Protein AF-A0A952DEL4-F1 (afdb_monomer_lite)

Foldseek 3Di:
DPDPPDDDDDDPDDPPWDKDKDWDPDAADPVRVVVVVVVVVVVLVVDDDVPARKDKDWDDPPSTMIIIIIDPDGPPPVDDD

Structure (mmCIF, N/CA/C/O backbone):
data_AF-A0A952DEL4-F1
#
_entry.id   AF-A0A952DEL4-F1
#
loop_
_atom_site.group_PDB
_atom_site.id
_atom_site.type_symbol
_atom_site.label_atom_id
_atom_site.label_alt_id
_atom_site.label_comp_id
_atom_site.label_asym_id
_atom_site.label_entity_id
_atom_site.label_seq_id
_atom_site.pdbx_PDB_ins_code
_atom_site.Cartn_x
_atom_site.Cartn_y
_atom_site.Cartn_z
_atom_site.occupancy
_atom_site.B_iso_or_equiv
_atom_site.auth_seq_id
_atom_site.auth_comp_id
_atom_site.auth_asym_id
_atom_site.auth_atom_id
_atom_site.pdbx_PDB_model_num
ATOM 1 N N . MET A 1 1 ? -27.437 8.069 -12.797 1.00 49.16 1 MET A N 1
ATOM 2 C CA . MET A 1 1 ? -27.215 6.994 -11.806 1.00 49.16 1 MET A CA 1
ATOM 3 C C . MET A 1 1 ? -25.948 6.218 -12.185 1.00 49.16 1 MET A C 1
ATOM 5 O O . MET A 1 1 ? -26.009 5.045 -12.508 1.00 49.16 1 MET A O 1
ATOM 9 N N . ILE A 1 2 ? -24.802 6.903 -12.243 1.00 49.94 2 ILE A N 1
ATOM 10 C CA . ILE A 1 2 ? -23.468 6.300 -12.410 1.00 49.94 2 ILE A CA 1
ATOM 11 C C . ILE A 1 2 ? -22.517 7.251 -11.671 1.00 49.94 2 ILE A C 1
ATOM 13 O O . ILE A 1 2 ? -21.876 8.092 -12.288 1.00 49.94 2 ILE A O 1
ATOM 17 N N . SER A 1 3 ? -22.557 7.250 -10.340 1.00 51.31 3 SER A N 1
ATOM 18 C CA . SER A 1 3 ? -21.697 8.116 -9.513 1.00 51.31 3 SER A CA 1
ATOM 19 C C . SER A 1 3 ? -20.837 7.347 -8.517 1.00 51.31 3 SER A C 1
ATOM 21 O O . SER A 1 3 ? -20.005 7.958 -7.863 1.00 51.31 3 SER A O 1
ATOM 23 N N . ASP A 1 4 ? -20.954 6.020 -8.453 1.00 63.00 4 ASP A N 1
ATOM 24 C CA . ASP A 1 4 ? -20.278 5.238 -7.413 1.00 63.00 4 ASP A CA 1
ATOM 25 C C . ASP A 1 4 ? -19.090 4.440 -7.968 1.00 63.00 4 ASP A C 1
ATOM 27 O O . ASP A 1 4 ? -18.758 3.364 -7.473 1.00 63.00 4 ASP A O 1
ATOM 31 N N . ILE A 1 5 ? -18.421 4.957 -9.008 1.00 64.12 5 ILE A N 1
ATOM 32 C CA . ILE A 1 5 ? -17.057 4.505 -9.301 1.00 64.12 5 ILE A CA 1
ATOM 33 C C . ILE A 1 5 ? -16.172 5.158 -8.250 1.00 64.12 5 ILE A C 1
ATOM 35 O O . ILE A 1 5 ? -15.838 6.339 -8.327 1.00 64.12 5 ILE A O 1
ATOM 39 N N . ILE A 1 6 ? -15.827 4.371 -7.239 1.00 68.69 6 ILE A N 1
ATOM 40 C CA . ILE A 1 6 ? -14.876 4.770 -6.213 1.00 68.69 6 ILE A CA 1
ATOM 41 C C . ILE A 1 6 ? -13.537 4.986 -6.913 1.00 68.69 6 ILE A C 1
ATOM 43 O O . ILE A 1 6 ? -12.955 4.054 -7.471 1.00 68.69 6 ILE A O 1
ATOM 47 N N . HIS A 1 7 ? -13.080 6.236 -6.921 1.00 69.25 7 HIS A N 1
ATOM 48 C CA . HIS A 1 7 ? -11.795 6.588 -7.496 1.00 69.25 7 HIS A CA 1
ATOM 49 C C . HIS A 1 7 ? -10.690 5.998 -6.62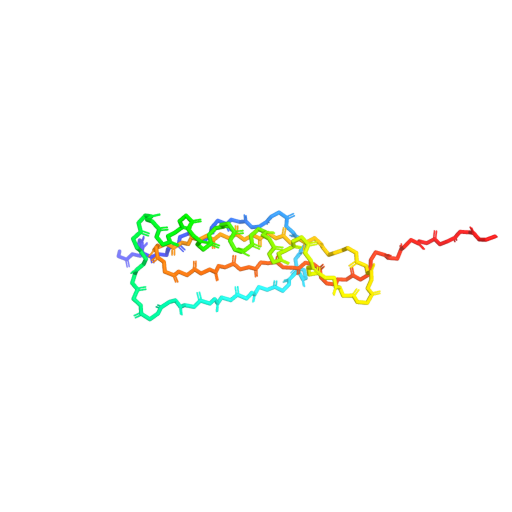2 1.00 69.25 7 HIS A C 1
ATOM 51 O O . HIS A 1 7 ? -10.473 6.434 -5.491 1.00 69.25 7 HIS A O 1
ATOM 57 N N . ILE A 1 8 ? -10.008 4.985 -7.147 1.00 69.50 8 ILE A N 1
ATOM 58 C CA . ILE A 1 8 ? -8.739 4.537 -6.585 1.00 69.50 8 ILE A CA 1
ATOM 59 C C . ILE A 1 8 ? -7.709 5.598 -6.984 1.00 69.50 8 ILE A C 1
ATOM 61 O O . ILE A 1 8 ? -7.628 5.905 -8.178 1.00 69.50 8 ILE A O 1
ATOM 65 N N . PRO A 1 9 ? -6.951 6.174 -6.032 1.00 78.75 9 PRO A N 1
ATOM 66 C CA . PRO A 1 9 ? -5.913 7.134 -6.372 1.00 78.75 9 PRO A CA 1
ATOM 67 C C . PRO A 1 9 ? -4.944 6.525 -7.388 1.00 78.75 9 PRO A C 1
ATOM 69 O O . PRO A 1 9 ? -4.603 5.342 -7.310 1.00 78.75 9 PRO A O 1
ATOM 72 N N . SER A 1 10 ? -4.510 7.326 -8.359 1.00 83.44 10 SER A N 1
ATOM 73 C CA . SER A 1 10 ? -3.520 6.885 -9.338 1.00 83.44 10 SER A CA 1
ATOM 74 C C . SER A 1 10 ? -2.192 6.554 -8.659 1.00 83.44 10 SER A C 1
ATOM 76 O O . SER A 1 10 ? -1.766 7.268 -7.751 1.00 83.44 10 SER A O 1
ATOM 78 N N . PHE A 1 11 ? -1.517 5.520 -9.153 1.00 89.56 11 PHE A N 1
ATOM 79 C CA . PHE A 1 11 ? -0.126 5.231 -8.816 1.00 89.56 11 PHE A CA 1
ATOM 80 C C . PHE A 1 11 ? 0.810 5.956 -9.779 1.00 89.56 11 PHE A C 1
ATOM 82 O O . PHE A 1 11 ? 0.532 6.012 -10.979 1.00 89.56 11 PHE A O 1
ATOM 89 N N . SER A 1 12 ? 1.934 6.462 -9.279 1.00 91.62 12 SER A N 1
ATOM 90 C CA . SER A 1 12 ? 3.003 7.045 -10.095 1.00 91.62 12 SER A CA 1
ATOM 91 C C . SER A 1 12 ? 4.023 5.978 -10.530 1.00 91.62 12 SER A C 1
ATOM 93 O O . SER A 1 12 ? 5.234 6.210 -10.531 1.00 91.62 12 SER A O 1
ATOM 95 N N . LEU A 1 13 ? 3.521 4.815 -10.959 1.00 89.75 13 LEU A N 1
ATOM 96 C CA . LEU A 1 13 ? 4.312 3.683 -11.447 1.00 89.75 13 LEU A CA 1
ATOM 97 C C . LEU A 1 13 ? 4.058 3.408 -12.941 1.00 89.75 13 LEU A C 1
ATOM 99 O O . LEU A 1 13 ? 3.016 3.797 -13.478 1.00 89.75 13 LEU A O 1
ATOM 103 N N . PRO A 1 14 ? 4.986 2.727 -13.640 1.00 90.75 14 PRO A N 1
ATOM 104 C CA . PRO A 1 14 ? 4.810 2.373 -15.046 1.00 90.75 14 PRO A CA 1
ATOM 105 C C . PRO A 1 14 ? 3.581 1.492 -15.304 1.00 90.75 14 PRO A C 1
ATOM 107 O O . PRO A 1 14 ? 3.153 0.721 -14.451 1.00 90.75 14 PRO A O 1
ATOM 110 N N . ALA A 1 15 ? 3.063 1.516 -16.535 1.00 89.75 15 ALA A N 1
ATOM 111 C CA . ALA A 1 15 ? 1.846 0.786 -16.914 1.00 89.75 15 ALA A CA 1
ATOM 112 C C . ALA A 1 15 ? 1.929 -0.748 -16.758 1.00 89.75 15 ALA A C 1
ATOM 114 O O . ALA A 1 15 ? 0.901 -1.418 -16.732 1.00 89.75 15 ALA A O 1
ATOM 115 N N . HIS A 1 16 ? 3.136 -1.319 -16.686 1.00 88.81 16 HIS A N 1
ATOM 116 C CA . HIS A 1 16 ? 3.336 -2.754 -16.453 1.00 88.81 16 HIS A CA 1
ATOM 117 C C . HIS 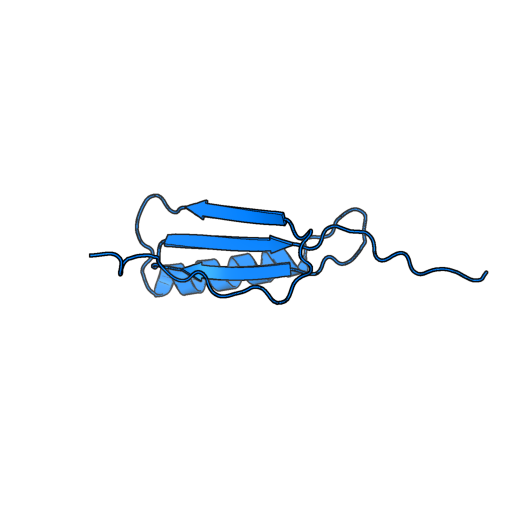A 1 16 ? 3.374 -3.134 -14.970 1.00 88.81 16 HIS A C 1
ATOM 119 O O . HIS A 1 16 ? 3.525 -4.318 -14.671 1.00 88.81 16 HIS A O 1
ATOM 125 N N . ALA A 1 17 ? 3.302 -2.157 -14.062 1.00 91.25 17 ALA A N 1
ATOM 126 C CA . ALA A 1 17 ? 3.310 -2.410 -12.634 1.00 91.25 17 ALA A CA 1
ATOM 127 C C . ALA A 1 17 ? 2.157 -3.342 -12.253 1.00 91.25 17 ALA A C 1
ATOM 129 O O . ALA A 1 17 ? 1.041 -3.258 -12.776 1.00 91.25 17 ALA A O 1
ATOM 130 N N . LYS A 1 18 ? 2.436 -4.253 -11.327 1.00 91.06 18 LYS A N 1
ATOM 131 C CA . LYS A 1 18 ? 1.430 -5.181 -10.816 1.00 91.06 18 LYS A CA 1
ATOM 132 C C . LYS A 1 18 ? 0.684 -4.512 -9.677 1.00 91.06 18 LYS A C 1
ATOM 134 O O . LYS A 1 18 ? 1.298 -3.847 -8.848 1.00 91.06 18 LYS A O 1
ATOM 139 N N . VAL A 1 19 ? -0.627 -4.724 -9.623 1.00 92.31 19 VAL A N 1
ATOM 140 C CA . VAL A 1 19 ? -1.487 -4.225 -8.546 1.00 92.31 19 VAL A CA 1
ATOM 141 C C . VAL A 1 19 ? -2.045 -5.403 -7.758 1.00 92.31 19 VAL A C 1
ATOM 143 O O . VAL A 1 19 ? -2.636 -6.321 -8.325 1.00 92.31 19 VAL A O 1
ATOM 146 N N . PHE A 1 20 ? -1.877 -5.351 -6.442 1.00 93.31 20 PHE A N 1
ATOM 147 C CA . PHE A 1 20 ? -2.450 -6.273 -5.473 1.00 93.31 20 PHE A CA 1
ATOM 148 C C . PHE A 1 20 ? -3.502 -5.541 -4.646 1.00 93.31 20 PHE A C 1
ATOM 150 O O . PHE A 1 20 ? -3.281 -4.415 -4.204 1.00 93.31 20 PHE A O 1
ATOM 157 N N . ILE A 1 21 ? -4.645 -6.186 -4.422 1.00 94.62 21 ILE A N 1
ATOM 158 C CA . ILE A 1 21 ? -5.720 -5.644 -3.591 1.00 94.62 21 ILE A CA 1
ATOM 159 C C . ILE A 1 21 ? -5.990 -6.638 -2.470 1.00 94.62 21 ILE A C 1
ATOM 161 O O . ILE A 1 21 ? -6.378 -7.778 -2.723 1.00 94.62 21 ILE A O 1
ATOM 165 N N . PHE A 1 22 ? -5.807 -6.190 -1.233 1.00 95.31 22 PHE A N 1
ATOM 166 C CA . PHE A 1 22 ? -6.119 -6.962 -0.036 1.00 95.31 22 PHE A CA 1
ATOM 167 C C . PHE A 1 22 ? -7.308 -6.333 0.675 1.00 95.31 22 PHE A C 1
ATOM 169 O O . PHE A 1 22 ? -7.337 -5.126 0.910 1.00 95.31 22 PHE A O 1
ATOM 176 N N . GLN A 1 23 ? -8.287 -7.157 1.034 1.00 96.44 23 GLN A N 1
ATOM 177 C CA . GLN A 1 23 ? -9.494 -6.714 1.718 1.00 96.44 23 GLN A CA 1
ATOM 178 C C . GLN A 1 23 ? -9.479 -7.167 3.179 1.00 96.44 23 GLN A C 1
ATOM 180 O O . GLN A 1 23 ? -9.365 -8.359 3.466 1.00 96.44 23 GLN A O 1
ATOM 185 N N . ALA A 1 24 ? -9.709 -6.237 4.105 1.00 96.56 24 ALA A N 1
ATOM 186 C CA . ALA A 1 24 ? -10.031 -6.582 5.484 1.00 96.56 24 ALA A CA 1
ATOM 187 C C . ALA A 1 24 ? -11.468 -7.133 5.609 1.00 96.56 24 ALA A C 1
ATOM 189 O O . ALA A 1 24 ? -12.411 -6.636 4.988 1.00 96.56 24 ALA A O 1
ATOM 190 N N . ALA A 1 25 ? -11.661 -8.140 6.469 1.00 96.50 25 ALA A N 1
ATOM 191 C CA . ALA A 1 25 ? -12.976 -8.752 6.708 1.00 96.50 25 ALA A CA 1
ATOM 192 C C . ALA A 1 25 ? -14.024 -7.754 7.248 1.00 96.50 25 ALA A C 1
ATOM 194 O O . ALA A 1 25 ? -15.225 -7.931 7.052 1.00 96.50 25 ALA A O 1
ATOM 195 N N . ARG A 1 26 ? -13.565 -6.688 7.908 1.00 95.50 26 ARG A N 1
ATOM 196 C CA . ARG A 1 26 ? -14.362 -5.567 8.420 1.00 95.50 26 ARG A CA 1
ATOM 197 C C . ARG A 1 26 ? -13.656 -4.249 8.114 1.00 95.50 26 ARG A C 1
ATOM 199 O O . ARG A 1 26 ? -12.467 -4.259 7.809 1.00 95.50 26 ARG A O 1
ATOM 206 N N . ALA A 1 27 ? -14.387 -3.137 8.195 1.00 97.19 27 ALA A N 1
ATOM 207 C CA . ALA A 1 27 ? -13.760 -1.820 8.124 1.00 97.19 27 ALA A CA 1
ATOM 208 C C . ALA A 1 27 ? -12.787 -1.632 9.301 1.00 97.19 27 ALA A C 1
ATOM 210 O O . ALA A 1 27 ? -13.042 -2.125 10.404 1.00 97.19 27 ALA A O 1
ATOM 211 N N . LEU A 1 28 ? -11.676 -0.964 9.029 1.00 97.69 28 LEU A N 1
ATOM 212 C CA . LEU A 1 28 ? -10.661 -0.552 9.980 1.00 97.69 28 LEU A CA 1
ATOM 213 C C . LEU A 1 28 ? -11.115 0.752 10.642 1.00 97.69 28 LEU A C 1
ATOM 215 O O . LEU A 1 28 ? -11.697 1.616 9.991 1.00 97.69 28 LEU A O 1
ATOM 219 N N . ASP A 1 29 ? -10.870 0.874 11.939 1.00 98.12 29 ASP A N 1
ATOM 220 C CA . ASP A 1 29 ? -10.953 2.153 12.642 1.00 98.12 29 ASP A CA 1
ATOM 221 C C . ASP A 1 29 ? -9.615 2.902 12.538 1.00 98.12 29 ASP A C 1
ATOM 223 O O . ASP A 1 29 ? -8.613 2.333 12.108 1.00 98.12 29 ASP A O 1
ATOM 227 N N . ALA A 1 30 ? -9.589 4.174 12.942 1.00 97.81 30 ALA A N 1
ATOM 228 C CA . ALA A 1 30 ? -8.417 5.040 12.796 1.00 97.81 30 ALA A CA 1
ATOM 229 C C . ALA A 1 30 ? -7.139 4.476 13.455 1.00 97.81 30 ALA A C 1
ATOM 231 O O . ALA A 1 30 ? -6.042 4.608 12.903 1.00 97.81 30 ALA A O 1
ATOM 232 N N . ASP A 1 31 ? -7.274 3.805 14.602 1.00 98.00 31 ASP A N 1
ATOM 233 C CA . ASP A 1 31 ? -6.146 3.179 15.295 1.00 98.00 31 ASP A CA 1
ATOM 234 C C . ASP A 1 31 ? -5.592 2.011 14.468 1.00 98.00 31 ASP A C 1
ATOM 236 O O . ASP A 1 31 ? -4.377 1.876 14.293 1.00 98.00 31 ASP A O 1
ATOM 240 N N . LYS A 1 32 ? -6.477 1.186 13.893 1.00 97.56 32 LYS A N 1
ATOM 241 C CA . LYS A 1 32 ? -6.088 0.096 12.995 1.00 97.56 32 LYS A CA 1
ATOM 242 C C . LYS A 1 32 ? -5.538 0.578 11.666 1.00 97.56 32 LYS A C 1
ATOM 244 O O . LYS A 1 32 ? -4.610 -0.051 11.166 1.00 97.56 32 LYS A O 1
ATOM 249 N N . GLU A 1 33 ? -6.052 1.664 11.104 1.00 97.88 33 GLU A N 1
ATOM 250 C CA . GLU A 1 33 ? -5.465 2.272 9.907 1.00 97.88 33 GLU A CA 1
ATOM 251 C C . GLU A 1 33 ? -4.028 2.716 10.167 1.00 97.88 33 GLU A C 1
ATOM 253 O O . GLU A 1 33 ? -3.143 2.390 9.381 1.00 97.88 33 GLU A O 1
ATOM 258 N N . THR A 1 34 ? -3.780 3.364 11.307 1.00 98.06 34 THR A N 1
ATOM 259 C CA . THR A 1 34 ? -2.437 3.800 11.718 1.00 98.06 34 THR A CA 1
ATOM 260 C C . THR A 1 34 ? -1.493 2.612 11.926 1.00 98.06 34 THR A C 1
ATOM 262 O O . THR A 1 34 ? -0.349 2.630 11.472 1.00 98.06 34 THR A O 1
ATOM 265 N N . GLU A 1 35 ? -1.971 1.543 12.572 1.00 97.75 35 GLU A N 1
ATOM 266 C CA . GLU A 1 35 ? -1.196 0.311 12.768 1.00 97.75 35 GLU A CA 1
ATOM 267 C C . GLU A 1 35 ? -0.847 -0.365 11.429 1.00 97.75 35 GLU A C 1
ATOM 269 O O . GLU A 1 35 ? 0.282 -0.814 11.227 1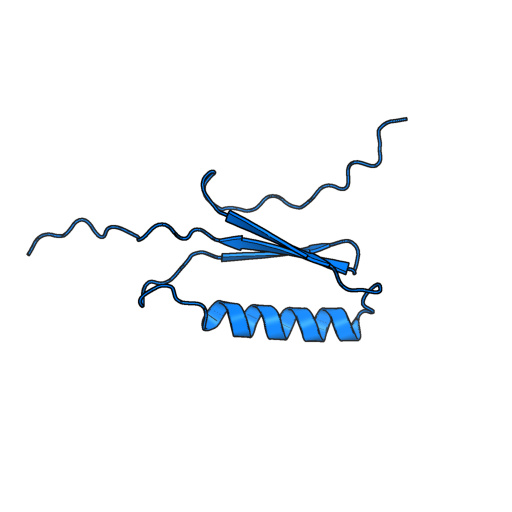.00 97.75 35 GLU A O 1
ATOM 274 N N . VAL A 1 36 ? -1.815 -0.449 10.512 1.00 96.56 36 VAL A N 1
ATOM 275 C CA . VAL A 1 36 ? -1.636 -1.044 9.181 1.00 96.56 36 VAL A CA 1
ATOM 276 C C . VAL A 1 36 ? -0.684 -0.207 8.331 1.00 96.56 36 VAL A C 1
ATOM 278 O O . VAL A 1 36 ? 0.199 -0.774 7.694 1.00 96.56 36 VAL A O 1
ATOM 281 N N . ASP A 1 37 ? -0.822 1.117 8.352 1.00 95.81 37 ASP A N 1
ATOM 282 C CA . ASP A 1 37 ? 0.043 2.054 7.635 1.00 95.81 37 ASP A CA 1
ATOM 283 C C . ASP A 1 37 ? 1.518 1.880 8.027 1.00 95.81 37 ASP A C 1
ATOM 285 O O . ASP A 1 37 ? 2.371 1.673 7.161 1.00 95.81 37 ASP A O 1
ATOM 289 N N . ALA A 1 38 ? 1.808 1.854 9.332 1.00 96.38 38 ALA A N 1
ATOM 290 C CA . ALA A 1 38 ? 3.157 1.612 9.840 1.00 96.38 38 ALA A CA 1
ATOM 291 C C . ALA A 1 38 ? 3.705 0.248 9.382 1.00 96.38 38 ALA A C 1
ATOM 293 O O . ALA A 1 38 ? 4.809 0.164 8.847 1.00 96.38 38 ALA A O 1
ATOM 294 N N . LYS A 1 39 ? 2.903 -0.817 9.509 1.00 95.88 39 LYS A N 1
ATOM 295 C CA . LYS A 1 39 ? 3.307 -2.176 9.113 1.00 95.88 39 LYS A CA 1
ATOM 296 C C . LYS A 1 39 ? 3.569 -2.313 7.616 1.00 95.88 39 LYS A C 1
ATOM 298 O O . LYS A 1 39 ? 4.488 -3.031 7.232 1.00 95.88 39 LYS A O 1
ATOM 303 N N . ILE A 1 40 ? 2.769 -1.662 6.770 1.00 94.56 40 ILE A N 1
ATOM 304 C CA . ILE A 1 40 ? 2.975 -1.681 5.318 1.00 94.56 40 ILE A CA 1
ATOM 305 C C . ILE A 1 40 ? 4.268 -0.949 4.969 1.00 94.56 40 ILE A C 1
ATOM 307 O O . ILE A 1 40 ? 5.065 -1.489 4.207 1.00 94.56 40 ILE A O 1
ATOM 311 N N . LYS A 1 41 ? 4.509 0.236 5.543 1.00 91.31 41 LYS A N 1
ATOM 312 C CA . LYS A 1 41 ? 5.756 0.984 5.324 1.00 91.31 41 LYS A CA 1
ATOM 313 C C . LYS A 1 41 ? 6.978 0.154 5.709 1.00 91.31 41 LYS A C 1
ATOM 315 O O . LYS A 1 41 ? 7.889 0.019 4.896 1.00 91.31 41 LYS A O 1
ATOM 320 N N . ASP A 1 42 ? 6.957 -0.471 6.885 1.00 92.00 42 ASP A N 1
ATOM 321 C CA . ASP A 1 42 ? 8.041 -1.344 7.346 1.00 92.00 42 ASP A CA 1
ATOM 322 C C . ASP A 1 42 ? 8.240 -2.552 6.421 1.00 92.00 42 ASP A C 1
ATOM 324 O O . ASP A 1 42 ? 9.367 -2.886 6.052 1.00 92.00 42 ASP A O 1
ATOM 328 N N . PHE A 1 43 ? 7.149 -3.191 5.991 1.00 90.62 43 PHE A N 1
ATOM 329 C CA . PHE A 1 43 ? 7.209 -4.299 5.042 1.00 90.62 43 PHE A CA 1
ATOM 330 C C . PHE A 1 43 ? 7.849 -3.870 3.715 1.00 90.62 43 PHE A C 1
ATOM 332 O O . PHE A 1 43 ? 8.779 -4.530 3.248 1.00 90.62 43 PHE A O 1
ATOM 339 N N . LEU A 1 44 ? 7.412 -2.746 3.140 1.00 87.75 44 LEU A N 1
ATOM 340 C CA . LEU A 1 44 ? 7.904 -2.242 1.856 1.00 87.75 44 LEU A CA 1
ATOM 341 C C . LEU A 1 44 ? 9.392 -1.876 1.889 1.00 87.75 44 LEU A C 1
ATOM 343 O O . LEU A 1 44 ? 10.079 -2.083 0.894 1.00 87.75 44 LEU A O 1
ATOM 347 N N . LEU A 1 45 ? 9.920 -1.420 3.032 1.00 83.56 45 LEU A N 1
ATOM 348 C CA . LEU A 1 45 ? 11.361 -1.188 3.206 1.00 83.56 45 LEU A CA 1
ATOM 349 C C . LEU A 1 45 ? 12.193 -2.469 3.064 1.00 83.56 45 LEU A C 1
ATOM 351 O O . LEU A 1 45 ? 13.353 -2.414 2.657 1.00 83.56 45 LEU A O 1
ATOM 355 N N . THR A 1 46 ? 11.615 -3.618 3.411 1.00 81.31 46 THR A N 1
ATOM 356 C CA . THR A 1 46 ? 12.304 -4.918 3.386 1.00 81.31 46 THR A CA 1
ATOM 357 C C . THR A 1 46 ? 11.991 -5.745 2.144 1.00 81.31 46 THR A C 1
ATOM 359 O O . THR A 1 46 ? 12.674 -6.736 1.868 1.00 81.31 46 THR A O 1
ATOM 362 N N . TRP A 1 47 ? 10.976 -5.353 1.372 1.00 81.38 47 TRP A N 1
ATOM 363 C CA . TRP A 1 47 ? 10.531 -6.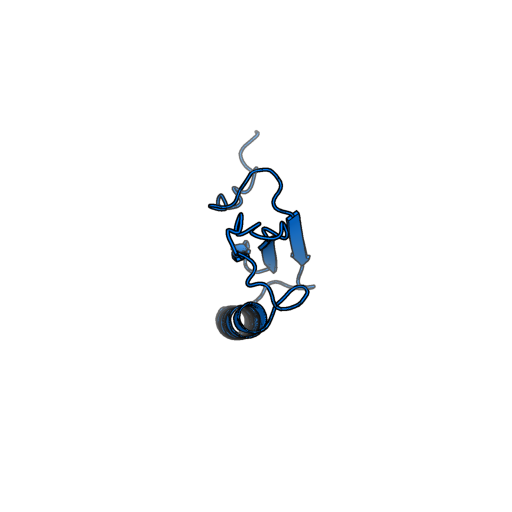125 0.226 1.00 81.38 47 TRP A CA 1
ATOM 364 C C . TRP A 1 47 ? 11.474 -5.928 -0.964 1.00 81.38 47 TRP A C 1
ATOM 366 O O . TRP A 1 47 ? 11.370 -4.979 -1.735 1.00 81.38 47 TRP A O 1
ATOM 376 N N . THR A 1 48 ? 12.406 -6.865 -1.122 1.00 67.19 48 THR A N 1
ATOM 377 C CA . THR A 1 48 ? 13.343 -6.917 -2.251 1.00 67.19 48 THR A CA 1
ATOM 378 C C . THR A 1 48 ? 13.069 -8.154 -3.104 1.00 67.19 48 THR A C 1
ATOM 380 O O . THR A 1 48 ? 12.776 -9.230 -2.580 1.00 67.19 48 THR A O 1
ATOM 383 N N . SER A 1 49 ? 13.161 -8.021 -4.430 1.00 60.06 49 SER A N 1
ATOM 384 C CA . SER A 1 49 ? 13.174 -9.163 -5.352 1.00 60.06 49 SER A CA 1
ATOM 385 C C . SER A 1 49 ? 14.610 -9.379 -5.801 1.00 60.06 49 SER A C 1
ATOM 387 O O . SER A 1 49 ? 15.213 -8.499 -6.415 1.00 60.06 49 SER A O 1
ATOM 389 N N . HIS A 1 50 ? 15.189 -10.527 -5.442 1.00 58.09 50 HIS A N 1
ATOM 390 C CA . HIS A 1 50 ? 16.559 -10.904 -5.814 1.00 58.09 50 HIS A CA 1
ATOM 391 C C . HIS A 1 50 ? 17.633 -9.839 -5.494 1.00 58.09 50 HIS A C 1
ATOM 393 O O . HIS A 1 50 ? 18.598 -9.690 -6.236 1.00 58.09 50 HIS A O 1
ATOM 399 N N . GLY A 1 51 ? 17.469 -9.091 -4.393 1.00 56.47 51 GLY A N 1
ATOM 400 C CA . GLY A 1 51 ? 18.416 -8.053 -3.962 1.00 56.47 51 GLY A CA 1
ATOM 401 C C . GLY A 1 51 ? 18.315 -6.720 -4.712 1.00 56.47 51 GLY A C 1
ATOM 402 O O . GLY A 1 51 ? 19.050 -5.793 -4.381 1.00 56.47 51 GLY A O 1
ATOM 403 N N . ASN A 1 52 ? 17.395 -6.591 -5.672 1.00 63.16 52 ASN A N 1
ATOM 404 C CA . ASN A 1 52 ? 17.114 -5.327 -6.345 1.00 63.16 52 ASN A CA 1
ATOM 405 C C . ASN A 1 52 ? 16.007 -4.563 -5.611 1.00 63.16 52 ASN A C 1
ATOM 407 O O . ASN A 1 52 ? 15.002 -5.142 -5.184 1.00 63.16 52 ASN A O 1
ATOM 411 N N . TYR A 1 53 ? 16.200 -3.251 -5.481 1.00 65.81 53 TYR A N 1
ATOM 412 C CA . TYR A 1 53 ? 15.192 -2.348 -4.939 1.00 65.81 53 TYR A CA 1
ATOM 413 C C . TYR A 1 53 ? 14.020 -2.252 -5.923 1.00 65.81 53 TYR A C 1
ATOM 415 O O . TYR A 1 53 ? 14.230 -1.979 -7.105 1.00 65.81 53 TYR A O 1
ATOM 423 N N . MET A 1 54 ? 12.802 -2.497 -5.443 1.00 79.50 54 MET A N 1
ATOM 424 C CA . MET A 1 54 ? 11.577 -2.388 -6.238 1.00 79.50 54 MET A CA 1
ATOM 425 C C . MET A 1 54 ? 10.886 -1.068 -5.917 1.00 79.50 54 MET A C 1
ATOM 427 O O . MET A 1 54 ? 10.789 -0.684 -4.750 1.00 79.50 54 MET A O 1
ATOM 431 N N . GLN A 1 55 ? 10.388 -0.374 -6.939 1.00 87.56 55 GLN A N 1
ATOM 432 C CA . GLN A 1 55 ? 9.542 0.791 -6.703 1.00 87.56 55 GLN A CA 1
ATOM 433 C C . GLN A 1 55 ? 8.152 0.307 -6.293 1.00 87.56 55 GLN A C 1
ATOM 435 O O . GLN A 1 55 ? 7.544 -0.518 -6.977 1.00 87.56 55 GLN A O 1
ATOM 440 N N . THR A 1 56 ? 7.667 0.800 -5.158 1.00 91.12 56 THR A N 1
ATOM 441 C CA . THR A 1 56 ? 6.373 0.410 -4.600 1.00 91.12 56 THR A CA 1
ATOM 442 C C . THR A 1 56 ? 5.590 1.634 -4.152 1.00 91.12 56 THR A C 1
ATOM 444 O O . THR A 1 56 ? 6.161 2.619 -3.686 1.00 91.12 56 THR A O 1
ATOM 447 N N . GLU A 1 57 ? 4.272 1.561 -4.290 1.00 92.56 57 GLU A N 1
ATOM 448 C CA . GLU A 1 57 ? 3.322 2.560 -3.805 1.00 92.56 57 GLU A CA 1
ATOM 449 C C . GLU A 1 57 ? 2.084 1.844 -3.262 1.00 92.56 57 GLU A C 1
ATOM 451 O O . GLU A 1 57 ? 1.697 0.799 -3.783 1.00 92.56 57 GLU A O 1
ATOM 456 N N . TYR A 1 58 ? 1.425 2.392 -2.240 1.00 94.88 58 TYR A N 1
ATOM 457 C CA . TYR A 1 58 ? 0.164 1.835 -1.752 1.00 94.88 58 TYR A CA 1
ATOM 458 C C . TYR A 1 58 ? -0.832 2.917 -1.345 1.00 94.88 58 TYR A C 1
ATOM 460 O O . TYR A 1 58 ? -0.451 4.030 -0.992 1.00 94.88 58 TYR A O 1
ATOM 468 N N . HIS A 1 59 ? -2.110 2.540 -1.344 1.00 94.56 59 HIS A N 1
ATOM 469 C CA . HIS A 1 59 ? -3.220 3.331 -0.820 1.00 94.56 59 HIS A CA 1
ATOM 470 C C . HIS A 1 59 ? -4.069 2.478 0.121 1.00 94.56 59 HIS A C 1
ATOM 472 O O . HIS A 1 59 ? -4.356 1.316 -0.177 1.00 94.56 59 HIS A O 1
ATOM 478 N N . LEU A 1 60 ? -4.512 3.067 1.233 1.00 94.00 60 LEU A N 1
ATOM 479 C CA . LEU A 1 60 ? -5.588 2.519 2.056 1.00 94.00 60 LEU A CA 1
ATOM 480 C C . LEU A 1 60 ? -6.883 3.252 1.698 1.00 94.00 60 LEU A C 1
ATOM 482 O O . LEU A 1 60 ? -6.993 4.457 1.908 1.00 94.00 60 LEU A O 1
ATOM 486 N N . ILE A 1 61 ? -7.852 2.536 1.129 1.00 93.00 6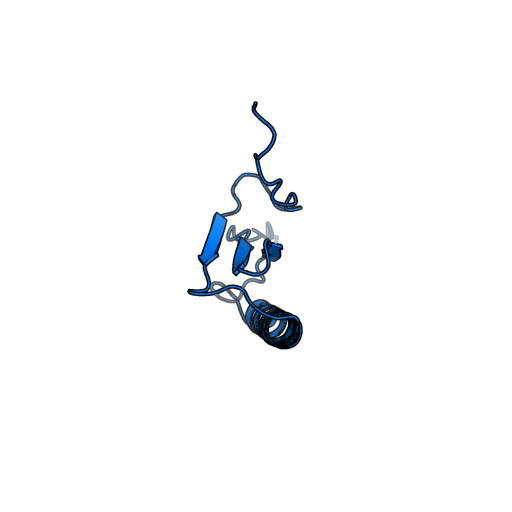1 ILE A N 1
ATOM 487 C CA . ILE A 1 61 ? -9.110 3.127 0.656 1.00 93.00 61 ILE A CA 1
ATOM 488 C C . ILE A 1 61 ? -10.318 2.497 1.345 1.00 93.00 61 ILE A C 1
ATOM 490 O O . ILE A 1 61 ? -10.323 1.309 1.691 1.00 93.00 61 ILE A O 1
ATOM 494 N N . LEU A 1 62 ? -11.366 3.309 1.517 1.00 93.38 62 LEU A N 1
ATOM 495 C CA . LEU A 1 62 ? -12.649 2.915 2.117 1.00 93.38 62 LEU A CA 1
ATOM 496 C C . LEU A 1 62 ? -12.513 2.267 3.499 1.00 93.38 62 LEU A C 1
ATOM 498 O O . LEU A 1 62 ? -13.322 1.411 3.867 1.00 93.38 62 LEU A O 1
ATOM 502 N N . HIS A 1 63 ? -11.454 2.619 4.226 1.00 95.62 63 HIS A N 1
ATOM 503 C CA . HIS A 1 63 ? -11.113 2.024 5.510 1.00 95.62 63 HIS A CA 1
ATOM 504 C C . HIS A 1 63 ? -11.079 0.489 5.478 1.00 95.62 63 HIS A C 1
ATOM 506 O O . HIS A 1 63 ? -11.496 -0.170 6.425 1.00 95.62 63 HIS A O 1
ATOM 512 N N . ARG A 1 64 ? -10.695 -0.132 4.352 1.00 95.88 64 ARG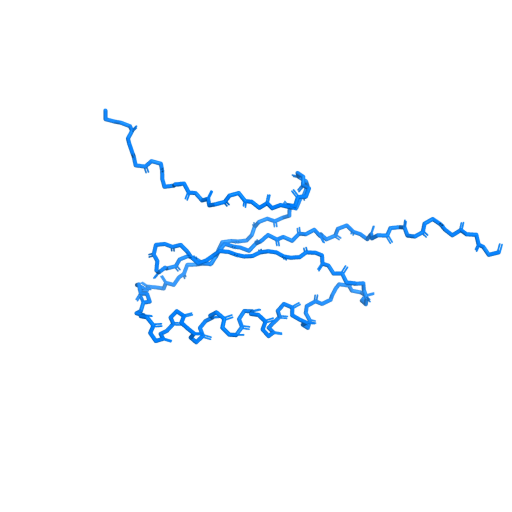 A N 1
ATOM 513 C CA . ARG A 1 64 ? -10.827 -1.594 4.194 1.00 95.88 64 ARG A CA 1
ATOM 514 C C . ARG A 1 64 ? -9.855 -2.225 3.216 1.00 95.88 64 ARG A C 1
ATOM 516 O O . ARG A 1 64 ? -9.435 -3.360 3.448 1.00 95.88 64 ARG A O 1
ATOM 523 N N . PHE A 1 65 ? -9.568 -1.549 2.111 1.00 95.31 65 PHE A N 1
ATOM 524 C CA . PHE A 1 65 ? -8.770 -2.122 1.038 1.00 95.31 65 PHE A CA 1
ATOM 525 C C . PHE A 1 65 ? -7.381 -1.521 1.040 1.00 95.31 65 PHE A C 1
ATOM 527 O O . PHE A 1 65 ? -7.226 -0.306 0.943 1.00 95.31 65 PHE A O 1
ATOM 534 N N . ILE A 1 66 ? -6.386 -2.394 1.097 1.00 95.50 66 ILE A N 1
ATOM 535 C CA . ILE A 1 66 ? -5.002 -2.043 0.822 1.00 95.50 66 ILE A CA 1
ATOM 536 C C . ILE A 1 66 ? -4.788 -2.309 -0.663 1.00 95.50 66 ILE A C 1
ATOM 538 O O . ILE A 1 66 ? -4.897 -3.453 -1.107 1.00 95.50 66 ILE A O 1
ATOM 542 N N . VAL A 1 67 ? -4.509 -1.258 -1.425 1.00 95.06 67 VAL A N 1
ATOM 543 C CA . VAL A 1 67 ? -4.153 -1.344 -2.842 1.00 95.06 67 VAL A CA 1
ATOM 544 C C . VAL A 1 67 ? -2.661 -1.085 -2.945 1.00 95.06 67 VAL A C 1
ATOM 546 O O . VAL A 1 67 ? -2.212 0.002 -2.607 1.00 95.06 67 VAL A O 1
ATOM 549 N N . LEU A 1 68 ? -1.898 -2.079 -3.382 1.00 93.69 68 LEU A N 1
ATOM 550 C CA . LEU A 1 68 ? -0.441 -2.052 -3.444 1.00 93.69 68 LEU A CA 1
ATOM 551 C C . LEU A 1 68 ? -0.000 -2.222 -4.893 1.00 93.69 68 LEU A C 1
ATOM 553 O O . LEU A 1 68 ? -0.355 -3.213 -5.528 1.00 93.69 68 LEU A O 1
ATOM 557 N N . ALA A 1 69 ? 0.775 -1.277 -5.402 1.00 92.75 69 ALA A N 1
ATOM 558 C CA . ALA A 1 69 ? 1.354 -1.323 -6.730 1.00 92.75 69 ALA A CA 1
ATOM 559 C C . ALA A 1 69 ? 2.873 -1.508 -6.648 1.00 92.75 69 ALA A C 1
ATOM 561 O O . ALA A 1 69 ? 3.540 -0.946 -5.776 1.00 92.75 69 ALA A O 1
ATOM 562 N N . ILE A 1 70 ? 3.412 -2.321 -7.553 1.00 90.94 70 ILE A N 1
ATOM 563 C CA . ILE A 1 70 ? 4.829 -2.679 -7.592 1.00 90.94 70 ILE A CA 1
ATOM 564 C C . ILE A 1 70 ? 5.346 -2.684 -9.026 1.00 90.94 70 ILE A C 1
ATOM 566 O O . ILE A 1 70 ? 4.757 -3.312 -9.911 1.00 90.94 70 ILE A O 1
ATOM 570 N N . ASP A 1 71 ? 6.468 -2.008 -9.244 1.00 89.62 71 ASP A N 1
ATOM 571 C CA . ASP A 1 71 ? 7.297 -2.229 -10.422 1.00 89.62 71 ASP A CA 1
ATOM 572 C C . ASP A 1 71 ? 8.342 -3.303 -10.098 1.00 89.62 71 ASP A C 1
ATOM 574 O O . ASP A 1 71 ? 9.303 -3.064 -9.365 1.00 89.62 71 ASP A O 1
ATOM 578 N N . ASP A 1 72 ? 8.116 -4.509 -10.619 1.00 75.94 72 ASP A N 1
ATOM 579 C CA . ASP A 1 72 ? 8.978 -5.672 -10.418 1.00 75.94 72 ASP A CA 1
ATOM 580 C C . ASP A 1 72 ? 9.964 -5.900 -11.570 1.00 75.94 72 ASP A C 1
ATOM 582 O O . ASP A 1 72 ? 10.655 -6.926 -11.598 1.00 75.94 72 ASP A O 1
ATOM 586 N N . LYS A 1 73 ? 10.062 -4.965 -12.528 1.00 75.94 73 LYS A N 1
ATOM 587 C CA . LYS A 1 73 ? 11.074 -5.081 -13.573 1.00 75.94 73 LYS A CA 1
ATOM 588 C C . LYS A 1 73 ? 12.455 -4.779 -12.995 1.00 75.94 73 LYS A C 1
ATOM 590 O O . LYS A 1 73 ? 12.645 -3.743 -12.359 1.00 75.94 73 LYS A O 1
ATOM 595 N N . PRO A 1 74 ? 13.456 -5.639 -13.253 1.00 61.53 74 PRO A N 1
ATOM 596 C CA . PRO A 1 74 ? 14.823 -5.323 -12.887 1.00 61.53 74 PRO A CA 1
ATOM 597 C C . PRO A 1 74 ? 15.247 -4.035 -13.597 1.00 61.53 74 PRO A C 1
ATOM 599 O O . PRO A 1 74 ? 15.118 -3.917 -14.820 1.00 61.53 74 PRO A O 1
ATOM 602 N N . VAL A 1 75 ? 15.779 -3.081 -12.830 1.00 57.97 75 VAL A N 1
ATOM 603 C CA . VAL A 1 75 ? 16.544 -1.967 -13.388 1.00 57.97 75 VAL A CA 1
ATOM 604 C C . VAL A 1 75 ? 17.772 -2.595 -14.035 1.00 57.97 75 VAL A C 1
ATOM 606 O O . VAL A 1 75 ? 18.745 -2.927 -13.360 1.00 57.97 75 VAL A O 1
ATOM 609 N N . PHE A 1 76 ? 17.722 -2.821 -15.347 1.00 50.41 76 PHE A N 1
ATOM 610 C CA . PHE A 1 76 ? 18.928 -3.098 -16.109 1.00 50.41 76 PHE A CA 1
ATOM 611 C C . PHE A 1 76 ? 19.778 -1.831 -16.043 1.00 50.41 76 PHE A C 1
ATOM 613 O O . PHE A 1 76 ? 19.611 -0.915 -16.845 1.00 50.41 76 PHE A O 1
ATOM 620 N N . LEU A 1 77 ? 20.686 -1.764 -15.069 1.00 49.66 77 LEU A N 1
ATOM 621 C CA . LEU A 1 77 ? 21.867 -0.927 -15.190 1.00 49.66 77 LEU A CA 1
ATOM 622 C C . LEU A 1 77 ? 22.612 -1.479 -16.406 1.00 49.66 77 LEU A C 1
ATOM 624 O O . LEU A 1 77 ? 23.286 -2.503 -16.320 1.00 49.66 77 LEU A O 1
ATOM 628 N N . SER A 1 78 ? 22.399 -0.871 -17.572 1.00 42.84 78 SER A N 1
ATOM 629 C CA . SER A 1 78 ? 23.190 -1.146 -18.764 1.00 42.84 78 SER A CA 1
ATOM 630 C C . SER A 1 78 ? 24.648 -0.873 -18.404 1.00 42.84 78 SER A C 1
ATOM 632 O O . SER A 1 78 ? 25.043 0.281 -18.239 1.00 42.84 78 SER A O 1
ATOM 634 N N . GLY A 1 79 ? 25.409 -1.937 -18.170 1.00 41.62 79 GLY A N 1
ATOM 635 C CA . GLY A 1 79 ? 26.801 -1.843 -17.769 1.00 41.62 79 GLY A CA 1
ATOM 636 C C . GLY A 1 79 ? 27.690 -1.301 -18.884 1.00 41.62 79 GLY A C 1
ATOM 637 O O . GLY A 1 79 ? 27.439 -1.540 -20.063 1.00 41.62 79 GLY A O 1
ATOM 638 N N . CYS A 1 80 ? 28.784 -0.669 -18.473 1.00 48.25 80 CYS A N 1
ATOM 639 C CA . CYS A 1 80 ? 30.093 -0.958 -19.045 1.00 48.25 80 CYS A CA 1
ATOM 640 C C . CYS A 1 80 ? 30.980 -1.463 -17.898 1.00 48.25 80 CYS A C 1
ATOM 642 O O . CYS A 1 80 ? 31.025 -0.835 -16.838 1.00 48.25 80 CYS A O 1
ATOM 644 N N . ALA A 1 81 ? 31.624 -2.609 -18.122 1.00 44.44 81 ALA A N 1
ATOM 645 C CA . ALA A 1 81 ? 32.827 -3.048 -17.420 1.00 44.44 81 ALA A CA 1
ATOM 646 C C . ALA A 1 81 ? 34.048 -2.667 -18.265 1.00 44.44 81 ALA A C 1
ATOM 648 O O . ALA A 1 81 ? 33.874 -2.562 -19.504 1.00 44.44 81 ALA A O 1
#

Radius of gyration: 15.79 Å; chains: 1; bounding box: 60×19×34 Å

Secondary structure (DSSP, 8-state):
-------PPPPSS-TT-EEEEEE-SSPPPHHHHHHHHHHHHHHHHH-EETTEEPEEEEEEETTTEEEEEEE-S--------

pLDDT: mean 82.49, std 16.95, range [41.62, 98.12]

Sequence (81 aa):
MISDIIHIPSFSLPAHAKVFIFQAARALDADKETEVDAKIKDFLLTWTSHGNYMQTEYHLILHRFIVLAIDDKPVFLSGCA